Protein AF-A0AAP0KG36-F1 (afdb_monomer_lite)

Structure (mmCIF, N/CA/C/O backbone):
data_AF-A0AAP0KG36-F1
#
_entry.id   AF-A0AAP0KG36-F1
#
loop_
_atom_site.group_PDB
_atom_site.id
_atom_site.type_symbol
_atom_site.label_atom_id
_atom_site.label_alt_id
_atom_site.label_comp_id
_atom_site.label_asym_id
_atom_site.label_entity_id
_atom_site.label_seq_id
_atom_site.pdbx_PDB_ins_code
_atom_site.Cartn_x
_atom_site.Cartn_y
_atom_site.Cartn_z
_atom_site.occupancy
_atom_site.B_iso_or_equiv
_atom_site.auth_seq_id
_atom_site.auth_comp_id
_atom_site.auth_asym_id
_atom_site.auth_atom_id
_atom_site.pdbx_PDB_model_num
ATOM 1 N N . MET A 1 1 ? -9.851 22.672 25.293 1.00 61.94 1 MET A N 1
ATOM 2 C CA . MET A 1 1 ? -9.184 21.378 25.567 1.00 61.94 1 MET A CA 1
ATOM 3 C C . MET A 1 1 ? -9.519 20.198 24.625 1.00 61.94 1 MET A C 1
ATOM 5 O O . MET A 1 1 ? -8.802 19.220 24.731 1.00 61.94 1 MET A O 1
ATOM 9 N N . PRO A 1 2 ? -10.487 20.220 23.676 1.00 71.00 2 PRO A N 1
ATOM 10 C CA . PRO A 1 2 ? -10.697 19.061 22.782 1.00 71.00 2 PRO A CA 1
ATOM 11 C C . PRO A 1 2 ? -9.813 19.044 21.521 1.00 71.00 2 PRO A C 1
ATOM 13 O O . PRO A 1 2 ? -9.434 17.984 21.034 1.00 71.00 2 PRO A O 1
ATOM 16 N N . LYS A 1 3 ? -9.469 20.219 20.981 1.00 75.50 3 LYS A N 1
ATOM 17 C CA . LYS A 1 3 ? -8.841 20.337 19.654 1.00 75.50 3 LYS A CA 1
ATOM 18 C C . LYS A 1 3 ? -7.409 19.795 19.602 1.00 7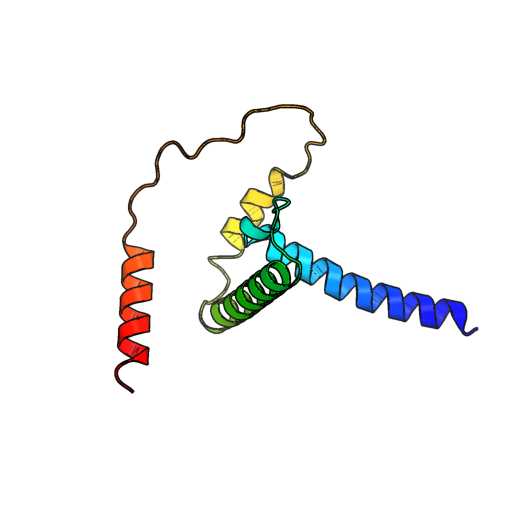5.50 3 LYS A C 1
ATOM 20 O O . LYS A 1 3 ? -7.047 19.132 18.643 1.00 75.50 3 LYS A O 1
ATOM 25 N N . THR A 1 4 ? -6.609 20.032 20.639 1.00 81.56 4 THR A N 1
ATOM 26 C CA . THR A 1 4 ? -5.217 19.556 20.715 1.00 81.56 4 THR A CA 1
ATOM 27 C C . THR A 1 4 ? -5.131 18.037 20.830 1.00 81.56 4 THR A C 1
ATOM 29 O O . THR A 1 4 ? -4.336 17.421 20.131 1.00 81.56 4 THR A O 1
ATOM 32 N N . MET A 1 5 ? -5.992 17.424 21.644 1.00 84.44 5 MET A N 1
ATOM 33 C CA . MET A 1 5 ? -6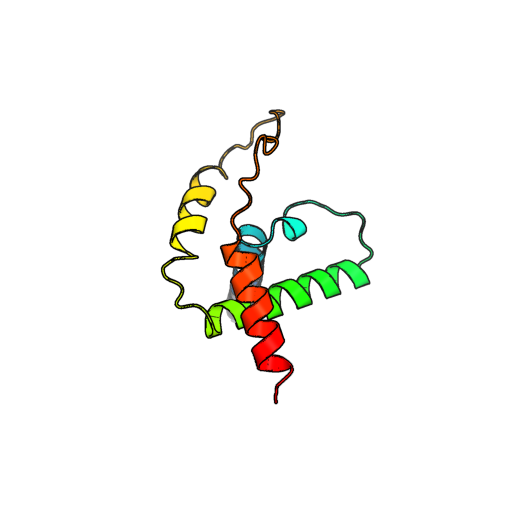.042 15.970 21.812 1.00 84.44 5 MET A CA 1
ATOM 34 C C . MET A 1 5 ? -6.550 15.261 20.548 1.00 84.44 5 MET A C 1
ATOM 36 O O . MET A 1 5 ? -5.958 14.272 20.124 1.00 84.44 5 MET A O 1
ATOM 40 N N . PHE A 1 6 ? -7.587 15.804 19.899 1.00 83.75 6 PHE A N 1
ATOM 41 C CA . PHE A 1 6 ? -8.061 15.304 18.605 1.00 83.75 6 PHE A CA 1
ATOM 42 C C . PHE A 1 6 ? -6.973 15.392 17.528 1.00 83.75 6 PHE A C 1
ATOM 44 O O . PHE A 1 6 ? -6.714 14.414 16.831 1.00 83.75 6 PHE A O 1
ATOM 51 N N . ASN A 1 7 ? -6.294 16.538 17.428 1.00 87.50 7 ASN A N 1
ATOM 52 C CA . ASN A 1 7 ? -5.216 16.735 16.461 1.00 87.50 7 ASN A CA 1
ATOM 53 C C . ASN A 1 7 ? -4.048 15.769 16.699 1.00 87.50 7 ASN A C 1
ATOM 55 O O . ASN A 1 7 ? -3.511 15.228 15.740 1.00 87.50 7 ASN A O 1
ATOM 59 N N . MET A 1 8 ? -3.677 15.529 17.960 1.00 89.00 8 MET A N 1
ATOM 60 C CA . MET A 1 8 ? -2.606 14.596 18.316 1.00 89.00 8 MET A CA 1
ATOM 61 C C . MET A 1 8 ? -2.950 13.156 17.917 1.00 89.00 8 MET A C 1
ATOM 63 O O . MET A 1 8 ? -2.135 12.483 17.290 1.00 89.00 8 MET A O 1
ATOM 67 N N . LEU A 1 9 ? -4.169 12.696 18.217 1.00 86.31 9 LEU A N 1
ATOM 68 C CA . LEU A 1 9 ? -4.623 11.362 17.821 1.00 86.31 9 LEU A CA 1
ATOM 69 C C . LEU A 1 9 ? -4.690 11.220 16.295 1.00 86.31 9 LEU A C 1
ATOM 71 O O . LEU A 1 9 ? -4.246 10.216 15.741 1.00 86.31 9 LEU A O 1
ATOM 75 N N . HIS A 1 10 ? -5.210 12.240 15.610 1.00 84.50 10 HIS A N 1
ATOM 76 C CA . HIS A 1 10 ? -5.285 12.257 14.154 1.00 84.50 10 HIS A CA 1
ATOM 77 C C . HIS A 1 10 ? -3.895 12.208 13.508 1.00 84.50 10 HIS A C 1
ATOM 79 O O . HIS A 1 10 ? -3.676 11.414 12.596 1.00 84.50 10 HIS A O 1
ATOM 85 N N . ALA A 1 11 ? -2.950 13.011 14.002 1.00 89.81 11 ALA A N 1
ATOM 86 C CA . ALA A 1 11 ? -1.573 13.013 13.525 1.00 89.81 11 ALA A CA 1
ATOM 87 C C . ALA A 1 11 ? -0.891 11.656 13.755 1.00 89.81 11 ALA A C 1
ATOM 89 O O . ALA A 1 11 ? -0.243 11.144 12.851 1.00 89.81 11 ALA A O 1
ATOM 90 N N . SER A 1 12 ? -1.096 11.034 14.921 1.00 83.62 12 SER A N 1
ATOM 91 C CA . SER A 1 12 ? -0.565 9.697 15.212 1.00 83.62 12 SER A CA 1
ATOM 92 C C . SER A 1 12 ? -1.107 8.635 14.247 1.00 83.62 12 SER A C 1
ATOM 94 O O . SER A 1 12 ? -0.327 7.863 13.693 1.00 83.62 12 SER A O 1
ATOM 96 N N . ALA A 1 13 ? -2.416 8.633 13.979 1.00 84.81 13 ALA A N 1
ATOM 97 C CA . ALA A 1 13 ? -3.022 7.703 13.027 1.00 84.81 13 ALA A CA 1
ATOM 98 C C . ALA A 1 13 ? -2.515 7.924 11.592 1.00 84.81 13 ALA A C 1
ATOM 100 O O . ALA A 1 13 ? -2.202 6.961 10.893 1.00 84.81 13 ALA A O 1
ATOM 101 N N . ARG A 1 14 ? -2.392 9.187 11.159 1.00 90.81 14 ARG A N 1
ATOM 102 C CA . ARG A 1 14 ? -1.808 9.521 9.853 1.00 90.81 14 ARG A CA 1
ATOM 103 C C . ARG A 1 14 ? -0.367 9.050 9.738 1.00 90.81 14 ARG A C 1
ATOM 105 O O . ARG A 1 14 ? -0.042 8.434 8.735 1.00 90.81 14 ARG A O 1
ATOM 112 N N . ASN A 1 15 ? 0.444 9.275 10.768 1.00 89.75 15 ASN A N 1
ATOM 113 C CA . ASN A 1 15 ? 1.845 8.872 10.777 1.00 89.75 15 ASN A CA 1
ATOM 114 C C . ASN A 1 15 ? 2.003 7.362 10.554 1.00 89.75 15 ASN A C 1
ATOM 116 O O . ASN A 1 15 ? 2.802 6.947 9.727 1.00 89.75 15 ASN A O 1
ATOM 120 N N . VAL A 1 16 ? 1.194 6.534 11.225 1.00 81.69 16 VAL A N 1
ATOM 121 C CA . VAL A 1 16 ? 1.217 5.074 11.015 1.00 81.69 16 VAL A CA 1
ATOM 122 C C . VAL A 1 16 ? 0.890 4.720 9.563 1.00 81.69 16 VAL A C 1
ATOM 124 O O . VAL A 1 16 ? 1.602 3.935 8.944 1.00 81.69 16 VAL A O 1
ATOM 127 N N . ILE A 1 17 ? -0.155 5.327 8.997 1.00 83.50 17 ILE A N 1
ATOM 128 C CA . ILE A 1 17 ? -0.571 5.081 7.610 1.00 83.50 17 ILE A CA 1
ATOM 129 C C . ILE A 1 17 ? 0.512 5.533 6.616 1.00 83.50 17 ILE A C 1
ATOM 131 O O . ILE A 1 17 ? 0.815 4.823 5.658 1.00 83.50 17 ILE A O 1
ATOM 135 N N . GLU A 1 18 ? 1.106 6.702 6.845 1.00 83.62 18 GLU A N 1
ATOM 136 C CA . GLU A 1 18 ? 2.164 7.277 6.013 1.00 83.62 18 GLU A CA 1
ATOM 137 C C . GLU A 1 18 ? 3.438 6.421 6.073 1.00 83.62 18 GLU A C 1
ATOM 139 O O . GLU A 1 18 ? 3.990 6.099 5.020 1.00 83.62 18 GLU A O 1
ATOM 144 N N . CYS A 1 19 ? 3.832 5.936 7.257 1.00 86.56 19 CYS A N 1
ATOM 145 C CA . CYS A 1 19 ? 4.914 4.961 7.414 1.00 86.56 19 CYS A CA 1
ATOM 146 C C . CYS A 1 19 ? 4.635 3.658 6.654 1.00 86.56 19 CYS A C 1
ATOM 148 O O . CYS A 1 19 ? 5.504 3.186 5.923 1.00 86.56 19 CYS A O 1
ATOM 150 N N . CYS A 1 20 ? 3.429 3.089 6.762 1.00 85.44 20 CYS A N 1
ATOM 151 C CA . CYS A 1 20 ? 3.072 1.877 6.018 1.00 85.44 20 CYS A CA 1
ATOM 152 C C . CYS A 1 20 ? 3.193 2.083 4.501 1.00 85.44 20 CYS A C 1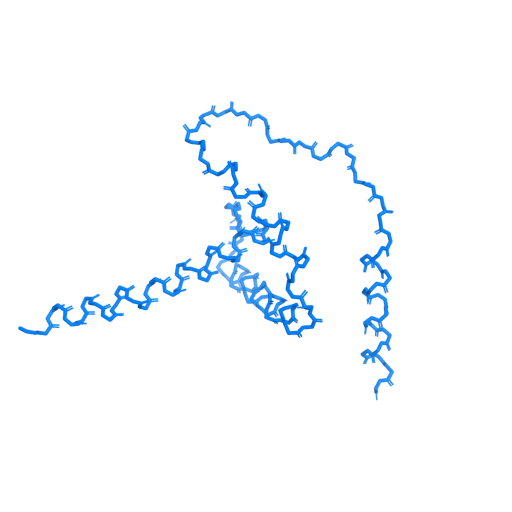
ATOM 154 O O . CYS A 1 20 ? 3.737 1.230 3.801 1.00 85.44 20 CYS A O 1
ATOM 156 N N . PHE A 1 21 ? 2.723 3.220 3.977 1.00 84.88 21 PHE A N 1
ATOM 157 C CA . PHE A 1 21 ? 2.888 3.531 2.558 1.00 84.88 21 PHE A CA 1
ATOM 158 C C . PHE A 1 21 ? 4.347 3.766 2.166 1.00 84.88 21 PHE A C 1
ATOM 160 O O . PHE A 1 21 ? 4.722 3.386 1.059 1.00 84.88 21 PHE A O 1
ATOM 167 N N . GLY A 1 22 ? 5.161 4.352 3.047 1.00 86.56 22 GLY A N 1
ATOM 168 C CA . GLY A 1 22 ? 6.603 4.498 2.850 1.00 86.56 22 GLY A CA 1
ATOM 169 C C . GLY A 1 22 ? 7.292 3.147 2.655 1.00 86.56 22 GLY A C 1
ATOM 170 O O . GLY A 1 22 ? 7.909 2.926 1.616 1.00 86.56 22 GLY A O 1
ATOM 171 N N . LEU A 1 23 ? 7.081 2.210 3.584 1.00 85.88 23 LEU A N 1
ATOM 172 C CA . LEU A 1 23 ? 7.647 0.855 3.518 1.00 85.88 23 LEU A CA 1
ATOM 173 C C . LEU A 1 23 ? 7.209 0.103 2.254 1.00 85.88 23 LEU A C 1
ATOM 175 O O . LEU A 1 23 ? 8.019 -0.512 1.559 1.00 85.88 23 LEU A O 1
ATOM 179 N N . LEU A 1 24 ? 5.919 0.184 1.911 1.00 87.75 24 LEU A N 1
ATOM 180 C CA . LEU A 1 24 ? 5.400 -0.459 0.705 1.00 87.75 24 LEU A CA 1
ATOM 181 C C . LEU A 1 24 ? 5.992 0.150 -0.571 1.00 87.75 24 LEU A C 1
ATOM 183 O O . LEU A 1 24 ? 6.328 -0.592 -1.489 1.00 87.75 24 LEU A O 1
ATOM 187 N N . LYS A 1 25 ? 6.146 1.476 -0.644 1.00 86.94 25 LYS A N 1
ATOM 188 C CA . LYS A 1 25 ? 6.777 2.146 -1.792 1.00 86.94 25 LYS A CA 1
ATOM 189 C C . LYS A 1 25 ? 8.257 1.811 -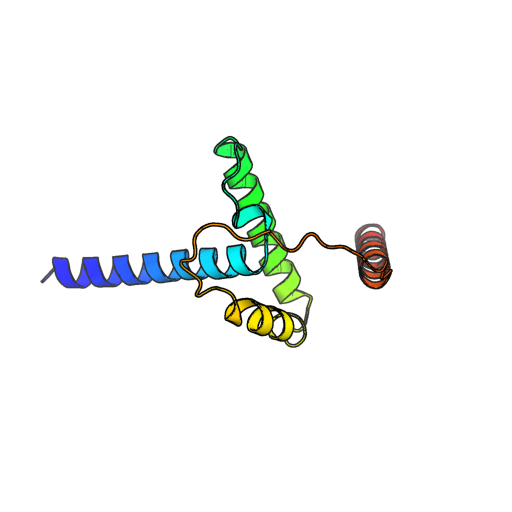1.921 1.00 86.94 25 LYS A C 1
ATOM 191 O O . LYS A 1 25 ? 8.724 1.650 -3.044 1.00 86.94 25 LYS A O 1
ATOM 196 N N . GLN A 1 26 ? 8.969 1.701 -0.803 1.00 85.06 26 GLN A N 1
ATOM 197 C CA . GLN A 1 26 ? 10.383 1.334 -0.789 1.00 85.06 26 GLN A CA 1
ATOM 198 C C . GLN A 1 26 ? 10.587 -0.072 -1.359 1.00 85.06 26 GLN A C 1
ATOM 200 O O . GLN A 1 26 ? 11.437 -0.276 -2.218 1.00 85.06 26 GLN A O 1
ATOM 205 N N . ARG A 1 27 ? 9.749 -1.031 -0.951 1.00 85.31 27 ARG A N 1
ATOM 206 C CA . ARG A 1 27 ? 9.877 -2.431 -1.376 1.00 85.31 27 ARG A CA 1
ATOM 207 C C . ARG A 1 27 ? 9.287 -2.723 -2.756 1.00 85.31 27 ARG A C 1
ATOM 209 O O . ARG A 1 27 ? 9.813 -3.550 -3.498 1.00 85.31 27 ARG A O 1
ATOM 216 N N . TRP A 1 28 ? 8.168 -2.091 -3.107 1.00 87.81 28 TRP A N 1
ATOM 217 C CA . TRP A 1 28 ? 7.392 -2.436 -4.297 1.00 87.81 28 TRP A CA 1
ATOM 218 C C . TRP A 1 28 ? 7.408 -1.297 -5.317 1.00 87.81 28 TRP A C 1
ATOM 220 O O . TRP A 1 28 ? 6.594 -0.373 -5.270 1.00 87.81 28 TRP A O 1
ATOM 230 N N . THR A 1 29 ? 8.284 -1.407 -6.321 1.00 88.25 29 THR A N 1
ATOM 231 C CA . THR A 1 29 ? 8.441 -0.402 -7.390 1.00 88.25 29 THR A CA 1
ATOM 232 C C . THR A 1 29 ? 7.140 -0.058 -8.117 1.00 88.25 29 THR A C 1
ATOM 234 O O . THR A 1 29 ? 6.951 1.088 -8.515 1.00 88.25 29 THR A O 1
ATOM 237 N N . ILE A 1 30 ? 6.200 -1.003 -8.223 1.00 87.25 30 ILE A N 1
ATOM 238 C CA . ILE A 1 30 ? 4.883 -0.774 -8.838 1.00 87.25 30 ILE A CA 1
ATOM 239 C C . ILE A 1 30 ? 4.057 0.321 -8.134 1.00 87.25 30 ILE A C 1
ATOM 241 O O . ILE A 1 30 ? 3.174 0.906 -8.753 1.00 87.25 30 ILE A O 1
ATOM 245 N N . ILE A 1 31 ? 4.347 0.615 -6.861 1.00 88.06 31 ILE A N 1
ATOM 246 C CA . ILE A 1 31 ? 3.665 1.647 -6.063 1.00 88.06 31 ILE A CA 1
ATOM 247 C C . ILE A 1 31 ? 4.359 3.016 -6.204 1.00 88.06 31 ILE A C 1
ATOM 249 O O . ILE A 1 31 ? 3.750 4.049 -5.921 1.00 88.06 31 ILE A O 1
ATOM 253 N N . ARG A 1 32 ? 5.627 3.056 -6.644 1.00 86.00 32 ARG A N 1
ATOM 254 C CA . ARG A 1 32 ? 6.405 4.304 -6.762 1.00 86.00 32 ARG A CA 1
ATOM 255 C C . ARG A 1 32 ? 5.940 5.173 -7.925 1.00 86.00 32 ARG A C 1
ATOM 257 O O . ARG A 1 32 ? 5.868 6.391 -7.782 1.00 86.00 32 ARG A O 1
ATOM 264 N N . SER A 1 33 ? 5.612 4.562 -9.060 1.00 81.19 33 SER A N 1
ATOM 265 C CA . SER A 1 33 ? 5.242 5.303 -10.265 1.00 81.19 33 SER A CA 1
ATOM 266 C C . SER A 1 33 ? 3.733 5.555 -10.347 1.00 81.19 33 SER A C 1
ATOM 268 O O . SER A 1 33 ? 2.938 4.639 -10.106 1.00 81.19 33 SER A O 1
ATOM 270 N N . PRO A 1 34 ? 3.307 6.766 -10.747 1.00 73.88 34 PRO A N 1
ATOM 271 C CA . PRO A 1 34 ? 1.915 7.014 -11.078 1.00 73.88 34 PRO A CA 1
ATOM 272 C C . PRO A 1 34 ? 1.511 6.103 -12.237 1.00 73.88 34 PRO A C 1
ATOM 274 O O . PRO A 1 34 ? 2.151 6.059 -13.284 1.00 73.88 34 PRO A O 1
ATOM 277 N N . SER A 1 35 ? 0.445 5.345 -12.026 1.00 76.06 35 SER A N 1
ATOM 278 C CA . SER A 1 35 ? -0.073 4.386 -12.991 1.00 76.06 35 SER A CA 1
ATOM 279 C C . SER A 1 35 ? -1.501 4.755 -13.365 1.00 76.06 35 SER A C 1
ATOM 281 O O . SER A 1 35 ? -2.286 5.208 -12.534 1.00 76.06 35 SER A O 1
ATOM 283 N N . HIS A 1 36 ? -1.867 4.540 -14.628 1.00 87.94 36 HIS A N 1
ATOM 284 C CA . HIS A 1 36 ? -3.218 4.802 -15.137 1.00 87.94 36 HIS A CA 1
ATOM 285 C C . HIS A 1 36 ? -4.207 3.679 -14.775 1.00 87.94 36 HIS A C 1
ATOM 287 O O . HIS A 1 36 ? -5.104 3.342 -15.548 1.00 87.94 36 HIS A O 1
ATOM 293 N N . TYR A 1 37 ? -4.031 3.060 -13.606 1.00 87.50 37 TYR A N 1
ATOM 294 C CA . TYR A 1 37 ? -4.941 2.041 -13.111 1.00 87.50 37 TYR A CA 1
ATOM 295 C C . TYR A 1 37 ? -6.215 2.687 -12.568 1.00 87.50 37 TYR A C 1
ATOM 297 O O . TYR A 1 37 ? -6.199 3.750 -11.949 1.00 87.50 37 TYR A O 1
ATOM 305 N N . SER A 1 38 ? -7.348 2.016 -12.780 1.00 90.94 38 SER A N 1
ATOM 306 C CA . SER A 1 38 ? -8.582 2.394 -12.090 1.00 90.94 38 SER A CA 1
ATOM 307 C C . SER A 1 38 ? -8.403 2.267 -10.575 1.00 90.94 38 SER A C 1
ATOM 309 O O . SER A 1 38 ? -7.650 1.409 -10.113 1.00 90.94 38 SER A O 1
ATOM 311 N N . VAL A 1 39 ? -9.164 3.044 -9.797 1.00 89.44 39 VAL A N 1
ATOM 312 C CA . VAL A 1 39 ? -9.135 2.997 -8.321 1.00 89.44 39 VAL A CA 1
ATOM 313 C C . VAL A 1 39 ? -9.250 1.561 -7.803 1.00 89.44 39 VAL A C 1
ATOM 315 O O . VAL A 1 39 ? -8.487 1.158 -6.933 1.00 89.44 39 VAL A O 1
ATOM 318 N N . LYS A 1 40 ? -10.139 0.758 -8.401 1.00 91.50 40 LYS A N 1
ATOM 319 C CA . LYS A 1 40 ? -10.330 -0.653 -8.041 1.00 91.50 40 LYS A CA 1
ATOM 320 C C . LYS A 1 40 ? -9.048 -1.474 -8.198 1.00 91.50 40 LYS A C 1
ATOM 322 O O . LYS A 1 40 ? -8.730 -2.278 -7.330 1.00 91.50 40 LYS A O 1
ATOM 327 N N . VAL A 1 41 ? -8.328 -1.283 -9.300 1.00 89.25 41 VAL A N 1
ATOM 328 C CA . VAL A 1 41 ? -7.086 -2.014 -9.583 1.00 89.25 41 VAL A CA 1
ATOM 329 C C . VAL A 1 41 ? -5.976 -1.553 -8.643 1.00 89.25 41 VAL A C 1
ATOM 331 O O . VAL A 1 41 ? -5.312 -2.396 -8.051 1.00 89.25 41 VAL A O 1
ATOM 334 N N . THR A 1 42 ? -5.837 -0.247 -8.414 1.00 88.94 42 THR A N 1
ATOM 335 C CA . THR A 1 42 ? -4.872 0.288 -7.444 1.00 88.94 42 THR A CA 1
ATOM 336 C C . THR A 1 42 ? -5.120 -0.268 -6.041 1.00 88.94 42 THR A C 1
ATOM 338 O O . THR A 1 42 ? -4.177 -0.689 -5.380 1.00 88.94 42 THR A O 1
ATOM 341 N N . THR A 1 43 ? -6.377 -0.369 -5.593 1.00 89.69 43 THR A N 1
ATOM 342 C CA . THR A 1 43 ? -6.710 -0.990 -4.298 1.00 89.69 43 THR A CA 1
ATOM 343 C C . THR A 1 43 ? -6.294 -2.460 -4.231 1.00 89.69 43 THR A C 1
ATOM 345 O O . THR A 1 43 ? -5.762 -2.889 -3.211 1.00 89.69 43 THR A O 1
ATOM 348 N N . LEU A 1 44 ? -6.498 -3.229 -5.306 1.00 92.62 44 LEU A N 1
ATOM 349 C CA . LEU A 1 44 ? -6.080 -4.633 -5.362 1.00 92.62 44 LEU A CA 1
ATOM 350 C C . LEU A 1 44 ? -4.556 -4.781 -5.341 1.00 92.62 44 LEU A C 1
ATOM 352 O O . LEU A 1 44 ? -4.051 -5.652 -4.640 1.00 92.62 44 LEU A O 1
ATOM 356 N N . ILE A 1 45 ? -3.833 -3.910 -6.052 1.00 91.12 45 ILE A N 1
ATOM 357 C CA . ILE A 1 45 ? -2.365 -3.868 -6.026 1.00 91.12 45 ILE A CA 1
ATOM 358 C C . ILE A 1 45 ? -1.880 -3.585 -4.602 1.00 91.12 45 ILE A C 1
ATOM 360 O O . ILE A 1 45 ? -1.064 -4.339 -4.081 1.00 91.12 45 ILE A O 1
ATOM 364 N N . MET A 1 46 ? -2.427 -2.559 -3.942 1.00 91.19 46 MET A N 1
ATOM 365 C CA . MET A 1 46 ? -2.062 -2.233 -2.560 1.00 91.19 46 MET A CA 1
ATOM 366 C C . MET A 1 46 ? -2.339 -3.396 -1.605 1.00 91.19 46 MET A C 1
ATOM 368 O O . MET A 1 46 ? -1.493 -3.715 -0.776 1.00 91.19 46 MET A O 1
ATOM 372 N N . LEU A 1 47 ? -3.493 -4.058 -1.735 1.00 91.75 47 LEU A N 1
ATOM 373 C CA . LEU A 1 47 ? -3.836 -5.212 -0.905 1.00 91.75 47 LEU A CA 1
ATOM 374 C C . LEU A 1 47 ? -2.865 -6.377 -1.126 1.00 91.75 47 LEU A C 1
ATOM 376 O O . LEU A 1 47 ? -2.370 -6.942 -0.156 1.00 91.75 47 LEU A O 1
ATOM 380 N N . ALA A 1 48 ? -2.563 -6.707 -2.383 1.00 92.25 48 ALA A N 1
ATOM 381 C CA . ALA A 1 48 ? -1.614 -7.760 -2.720 1.00 92.25 48 ALA A CA 1
ATOM 382 C C . ALA A 1 48 ? -0.217 -7.457 -2.158 1.00 92.25 48 ALA A C 1
ATOM 384 O O . ALA A 1 48 ? 0.377 -8.315 -1.513 1.00 92.25 48 ALA A O 1
ATOM 385 N N . CYS A 1 49 ? 0.282 -6.229 -2.329 1.00 91.31 49 CYS A N 1
ATOM 386 C CA . CYS A 1 49 ? 1.575 -5.806 -1.793 1.00 91.31 49 CYS A CA 1
ATOM 387 C C . CYS A 1 49 ? 1.633 -5.881 -0.261 1.00 91.31 49 CYS A C 1
ATOM 389 O O . CYS A 1 49 ? 2.640 -6.335 0.275 1.00 91.31 49 CYS A O 1
ATOM 391 N N . THR A 1 50 ? 0.569 -5.488 0.447 1.00 89.25 50 THR A N 1
ATOM 392 C CA . THR A 1 50 ? 0.501 -5.600 1.914 1.00 89.25 50 THR A CA 1
ATOM 393 C C . THR A 1 50 ? 0.477 -7.056 2.372 1.00 89.25 50 THR A C 1
ATOM 395 O O . THR A 1 50 ? 1.216 -7.418 3.282 1.00 89.25 50 THR A O 1
ATOM 398 N N . LEU A 1 51 ? -0.333 -7.907 1.735 1.00 89.38 51 LEU A N 1
ATOM 399 C CA . LEU A 1 51 ? -0.404 -9.332 2.070 1.00 89.38 51 LEU A CA 1
ATOM 400 C C . LEU A 1 51 ? 0.937 -10.029 1.832 1.00 89.38 51 LEU A C 1
ATOM 402 O O . LEU A 1 51 ? 1.420 -10.736 2.709 1.00 89.38 51 LEU A O 1
ATOM 406 N N . LEU A 1 52 ? 1.562 -9.778 0.679 1.00 89.31 52 LEU A N 1
ATOM 407 C CA . LEU A 1 52 ? 2.879 -10.319 0.354 1.00 89.31 52 LEU A CA 1
ATOM 408 C C . LEU A 1 52 ? 3.954 -9.807 1.311 1.00 89.31 52 LEU A C 1
ATOM 410 O O . LEU A 1 52 ? 4.824 -10.571 1.706 1.00 89.31 52 LEU A O 1
ATOM 414 N N . HIS A 1 53 ? 3.906 -8.530 1.692 1.00 86.31 53 HIS A N 1
ATOM 415 C CA . HIS A 1 53 ? 4.860 -7.967 2.642 1.00 86.31 53 HIS A CA 1
ATOM 416 C C . HIS A 1 53 ? 4.745 -8.635 4.016 1.00 86.31 53 HIS A C 1
ATOM 418 O O . HIS A 1 53 ? 5.758 -9.050 4.567 1.00 86.31 53 HIS A O 1
ATOM 424 N N . ASN A 1 54 ? 3.523 -8.798 4.528 1.00 85.75 54 ASN A N 1
ATOM 425 C CA . ASN A 1 54 ? 3.289 -9.457 5.813 1.00 85.75 54 ASN A CA 1
ATOM 426 C C . ASN A 1 54 ? 3.719 -10.926 5.777 1.00 85.75 54 ASN A C 1
ATOM 428 O O . ASN A 1 54 ? 4.415 -11.378 6.675 1.00 85.75 54 ASN A O 1
ATOM 432 N N . PHE A 1 55 ? 3.362 -11.642 4.711 1.00 85.44 55 PHE A N 1
ATOM 433 C CA . PHE A 1 5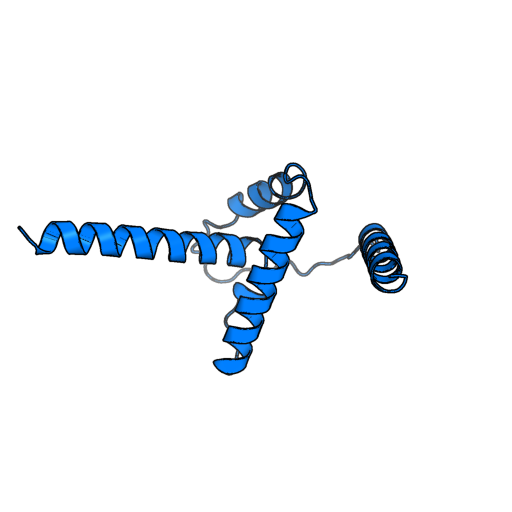5 ? 3.743 -13.038 4.530 1.00 85.44 55 PHE A CA 1
ATOM 434 C C . PHE A 1 55 ? 5.265 -13.217 4.479 1.00 85.44 55 PHE A C 1
ATOM 436 O O . PHE A 1 55 ? 5.819 -14.053 5.181 1.00 85.44 55 PHE A O 1
ATOM 443 N N . LEU A 1 56 ? 5.966 -12.395 3.689 1.00 82.50 56 LEU A N 1
ATOM 444 C CA . LEU A 1 56 ? 7.426 -12.465 3.607 1.00 82.50 56 LEU A CA 1
ATOM 445 C C . LEU A 1 56 ? 8.093 -12.101 4.935 1.00 82.50 56 LEU A C 1
ATOM 447 O O . LEU A 1 56 ? 9.135 -12.663 5.238 1.00 82.50 56 LEU A O 1
ATOM 451 N N . LYS A 1 57 ? 7.498 -11.205 5.727 1.00 79.06 57 LYS A N 1
ATOM 452 C CA . LYS A 1 57 ? 7.991 -10.867 7.065 1.00 79.06 57 LYS A CA 1
ATOM 453 C C . LYS A 1 57 ? 7.845 -12.021 8.063 1.00 79.06 57 LYS A C 1
ATOM 455 O O . LYS A 1 57 ? 8.663 -12.163 8.963 1.00 79.06 57 LYS A O 1
ATOM 460 N N . GLU A 1 58 ? 6.787 -12.816 7.937 1.00 79.50 58 GLU A N 1
ATOM 461 C CA . GLU A 1 58 ? 6.559 -13.979 8.802 1.00 79.50 58 GLU A CA 1
ATOM 462 C C . GLU A 1 58 ? 7.451 -15.167 8.408 1.00 79.50 58 GLU A C 1
ATOM 464 O O . GLU A 1 58 ? 7.981 -15.852 9.279 1.00 79.50 58 GLU A O 1
ATOM 469 N N . GLU A 1 59 ? 7.659 -15.379 7.107 1.00 77.00 59 GLU A N 1
ATOM 470 C CA . GLU A 1 59 ? 8.388 -16.540 6.577 1.00 77.00 59 GLU A CA 1
ATOM 471 C C . GLU A 1 59 ? 9.900 -16.314 6.403 1.00 77.00 59 GLU A C 1
ATOM 473 O O . GLU A 1 59 ? 10.671 -17.275 6.364 1.00 77.00 59 GLU A O 1
ATOM 478 N N . MET A 1 60 ? 10.360 -15.065 6.278 1.00 66.50 60 MET A N 1
ATOM 479 C CA . MET A 1 60 ? 11.779 -14.734 6.117 1.00 66.50 60 MET A CA 1
ATOM 480 C C . MET A 1 60 ? 12.301 -14.030 7.374 1.00 66.50 60 MET A C 1
ATOM 482 O O . MET A 1 60 ? 11.771 -13.005 7.785 1.00 66.50 60 MET A O 1
ATOM 486 N N . PHE A 1 61 ? 13.375 -14.558 7.972 1.00 61.00 61 PHE A N 1
ATOM 487 C CA . PHE A 1 61 ? 14.138 -13.836 8.996 1.00 61.00 61 PHE A CA 1
ATOM 488 C C . PHE A 1 61 ? 14.754 -12.583 8.337 1.00 61.00 61 PHE A C 1
ATOM 490 O O . PHE A 1 61 ? 15.585 -12.704 7.436 1.00 61.00 61 PHE A O 1
ATOM 497 N N . ASP A 1 62 ? 14.281 -11.405 8.755 1.00 58.22 62 ASP A N 1
ATOM 498 C CA . ASP A 1 62 ? 14.365 -10.092 8.077 1.00 58.22 62 ASP A CA 1
ATOM 499 C C . ASP A 1 62 ? 15.787 -9.583 7.740 1.00 58.22 62 ASP A C 1
ATOM 501 O O . ASP A 1 62 ? 15.946 -8.720 6.876 1.00 58.22 62 ASP A O 1
ATOM 505 N N . ASP A 1 63 ? 16.840 -10.137 8.350 1.00 56.88 63 ASP A N 1
ATOM 506 C CA . ASP A 1 63 ? 18.197 -9.558 8.319 1.00 56.88 63 ASP A CA 1
ATOM 507 C C . ASP A 1 63 ? 18.818 -9.432 6.911 1.00 56.88 63 ASP A C 1
ATOM 509 O O . ASP A 1 63 ? 19.676 -8.580 6.686 1.00 56.88 63 ASP A O 1
ATOM 513 N N . LEU A 1 64 ? 18.406 -10.256 5.940 1.00 55.09 64 LEU A N 1
ATOM 514 C CA . LEU A 1 64 ? 18.933 -10.192 4.565 1.00 55.09 64 LEU A CA 1
ATOM 515 C C . LEU A 1 64 ? 18.144 -9.263 3.636 1.00 55.09 64 LEU A C 1
ATOM 517 O O . LEU A 1 64 ? 18.656 -8.875 2.586 1.00 55.09 64 LEU A O 1
ATOM 521 N N . LEU A 1 65 ? 16.899 -8.941 3.985 1.00 55.38 65 LEU A N 1
ATOM 522 C CA . LEU A 1 65 ? 16.025 -8.127 3.148 1.00 55.38 65 LEU A CA 1
ATOM 523 C C . LEU A 1 65 ? 16.192 -6.650 3.491 1.00 55.38 65 LEU A C 1
ATOM 525 O O . LEU A 1 65 ? 16.474 -5.867 2.589 1.00 55.38 65 LEU A O 1
ATOM 529 N N . ASP A 1 66 ? 16.120 -6.283 4.770 1.00 56.59 66 ASP A N 1
ATOM 530 C CA . ASP A 1 66 ? 16.249 -4.887 5.211 1.00 56.59 66 ASP A CA 1
ATOM 531 C C . ASP A 1 66 ? 17.627 -4.285 4.880 1.00 56.59 66 ASP A C 1
ATOM 533 O O . ASP A 1 66 ? 17.706 -3.147 4.414 1.00 56.59 66 ASP A O 1
ATOM 537 N N . ALA A 1 67 ? 18.702 -5.078 4.972 1.00 54.84 67 ALA A N 1
ATOM 538 C CA . ALA A 1 67 ? 20.061 -4.645 4.631 1.00 54.84 67 ALA A CA 1
ATOM 539 C C . ALA A 1 67 ? 20.233 -4.240 3.152 1.00 54.84 67 ALA A C 1
ATOM 541 O O . ALA A 1 67 ? 21.050 -3.377 2.832 1.00 54.84 67 ALA A O 1
ATOM 542 N N . HIS A 1 68 ? 19.460 -4.835 2.236 1.00 54.38 68 HIS A N 1
ATOM 543 C CA . HIS A 1 68 ? 19.460 -4.438 0.826 1.00 54.38 68 HIS A CA 1
ATOM 544 C C . HIS A 1 68 ? 18.635 -3.167 0.575 1.00 54.38 68 HIS A C 1
ATOM 546 O O . HIS A 1 68 ? 18.944 -2.422 -0.350 1.00 54.38 68 HIS A O 1
ATOM 552 N N . PHE A 1 69 ? 17.619 -2.890 1.398 1.00 52.72 69 PHE A N 1
ATOM 553 C CA . PHE A 1 69 ? 16.741 -1.726 1.233 1.00 52.72 69 PHE A CA 1
ATOM 554 C C . PHE A 1 69 ? 17.282 -0.443 1.881 1.00 52.72 69 PHE A C 1
ATOM 556 O O . PHE A 1 69 ? 16.904 0.645 1.446 1.00 52.72 69 PHE A O 1
ATOM 563 N N . GLU A 1 70 ? 18.162 -0.541 2.885 1.00 52.38 70 GLU A N 1
ATOM 564 C CA . GLU A 1 70 ? 18.888 0.614 3.441 1.00 52.38 70 GLU A CA 1
ATOM 565 C C . GLU A 1 70 ? 19.919 1.190 2.454 1.00 52.38 70 GLU A C 1
ATOM 567 O O . GLU A 1 70 ? 20.146 2.398 2.443 1.00 52.38 70 GLU A O 1
ATOM 572 N N . SER A 1 71 ? 20.487 0.347 1.582 1.00 50.84 71 SER A N 1
ATOM 573 C CA . SER A 1 71 ? 21.400 0.757 0.503 1.00 50.84 71 SER A CA 1
ATOM 574 C C . SER A 1 71 ? 20.719 1.695 -0.504 1.00 50.84 71 SER A C 1
ATOM 576 O O . SER A 1 71 ? 21.277 2.728 -0.855 1.00 50.84 71 SER A O 1
ATOM 578 N N . ASP A 1 72 ? 19.489 1.379 -0.920 1.00 49.56 72 ASP A N 1
ATOM 579 C CA . ASP A 1 72 ? 18.746 2.147 -1.936 1.00 49.56 72 ASP A CA 1
ATOM 580 C C . ASP A 1 72 ? 18.094 3.432 -1.379 1.00 49.56 72 ASP A C 1
ATOM 582 O O . ASP A 1 72 ? 17.596 4.267 -2.135 1.00 49.56 72 ASP A O 1
ATOM 586 N N . ALA A 1 73 ? 18.066 3.609 -0.053 1.00 52.56 73 ALA A N 1
ATOM 587 C CA . ALA A 1 73 ? 17.539 4.816 0.589 1.00 52.56 73 ALA A CA 1
ATOM 588 C C . ALA A 1 73 ? 18.513 6.010 0.527 1.00 52.56 73 ALA A C 1
ATOM 590 O O . ALA A 1 73 ? 18.112 7.130 0.843 1.00 52.56 73 ALA A O 1
ATOM 591 N N . GLN A 1 74 ? 19.771 5.792 0.119 1.00 47.34 74 GLN A N 1
ATOM 592 C CA . GLN A 1 74 ? 20.772 6.856 -0.030 1.00 47.34 74 GLN A CA 1
ATOM 593 C C . GLN A 1 74 ? 20.622 7.675 -1.324 1.00 47.34 74 GLN A C 1
ATOM 595 O O . GLN A 1 74 ? 21.180 8.765 -1.395 1.00 47.34 74 GLN A O 1
ATOM 600 N N . ASP A 1 75 ? 19.805 7.222 -2.283 1.00 47.16 75 ASP A N 1
ATOM 601 C CA . ASP A 1 75 ? 19.632 7.876 -3.593 1.00 47.16 75 ASP A CA 1
ATOM 602 C C . ASP A 1 75 ? 18.312 8.666 -3.728 1.00 47.16 75 ASP A C 1
ATOM 604 O O . ASP A 1 75 ? 17.931 9.081 -4.821 1.00 47.16 75 ASP A O 1
ATOM 608 N N . ALA A 1 76 ? 17.570 8.870 -2.633 1.00 48.47 76 ALA A N 1
ATOM 609 C CA . ALA A 1 76 ? 16.249 9.514 -2.663 1.00 48.47 76 ALA A CA 1
ATOM 610 C C . ALA A 1 76 ? 16.253 11.026 -2.355 1.00 48.47 76 ALA A C 1
ATOM 612 O O . ALA A 1 76 ? 15.176 11.601 -2.198 1.00 48.47 76 ALA A O 1
ATOM 613 N N . ASP A 1 77 ? 17.426 11.664 -2.278 1.00 45.41 77 ASP A N 1
ATOM 614 C CA . ASP A 1 77 ? 17.566 13.119 -2.106 1.00 45.41 77 ASP A CA 1
ATOM 615 C C . ASP A 1 77 ? 18.177 13.745 -3.373 1.00 45.41 77 ASP A C 1
ATOM 617 O O . ASP A 1 77 ? 19.296 14.247 -3.369 1.00 45.41 77 ASP A O 1
ATOM 621 N N . ASP A 1 78 ? 17.452 13.672 -4.491 1.00 40.75 78 ASP A N 1
ATOM 622 C CA . ASP A 1 78 ? 17.721 14.512 -5.664 1.00 40.75 78 ASP A CA 1
ATOM 623 C C . ASP A 1 78 ? 16.398 15.090 -6.183 1.00 40.75 78 ASP A C 1
ATOM 625 O O . ASP A 1 78 ? 15.676 14.496 -6.986 1.00 40.75 78 ASP A O 1
ATOM 629 N N . ASP A 1 79 ? 16.062 16.277 -5.673 1.00 51.28 79 ASP A N 1
ATOM 630 C CA . ASP A 1 79 ? 15.189 17.242 -6.347 1.00 51.28 79 ASP A CA 1
ATOM 631 C C . ASP A 1 79 ? 15.952 17.764 -7.587 1.00 51.28 79 ASP A C 1
ATOM 633 O O . ASP A 1 79 ? 16.474 18.882 -7.613 1.00 51.28 79 ASP A O 1
ATOM 637 N N . GLY A 1 80 ? 16.069 16.911 -8.608 1.00 38.94 80 GLY A N 1
ATOM 638 C CA . GLY A 1 80 ? 16.869 17.139 -9.808 1.00 38.94 80 GLY A CA 1
ATOM 639 C C . GLY A 1 80 ? 16.110 16.787 -11.084 1.00 38.94 80 GLY A C 1
ATOM 640 O O . GLY A 1 80 ? 15.800 15.637 -11.380 1.00 38.94 80 GLY A O 1
ATOM 641 N N . ASP A 1 81 ? 15.797 17.824 -11.852 1.00 47.31 81 ASP A N 1
ATOM 642 C CA . ASP A 1 81 ? 15.300 17.780 -13.225 1.00 47.31 81 ASP A CA 1
ATOM 643 C C . ASP A 1 81 ? 16.165 16.879 -14.138 1.00 47.31 81 ASP A C 1
ATOM 645 O O . ASP A 1 81 ? 17.363 17.101 -14.284 1.00 47.31 81 ASP A O 1
ATOM 649 N N . GLY A 1 82 ? 15.529 15.893 -14.784 1.00 50.31 82 GLY A N 1
ATOM 650 C CA . GLY A 1 82 ? 15.991 15.244 -16.018 1.00 50.31 82 GLY A CA 1
ATOM 651 C C . GLY A 1 82 ? 17.329 14.489 -15.983 1.00 50.31 82 GLY A C 1
ATOM 652 O O . GLY A 1 82 ? 18.348 15.005 -16.431 1.00 50.31 82 GLY A O 1
ATOM 653 N N . GLY A 1 83 ? 17.303 13.200 -15.635 1.00 39.66 83 GLY A N 1
ATOM 654 C CA . GLY A 1 83 ? 18.443 12.294 -15.813 1.00 39.66 83 GLY A CA 1
ATOM 655 C C . GLY A 1 83 ? 17.997 10.843 -15.967 1.00 39.66 83 GLY A C 1
ATOM 656 O O . GLY A 1 83 ? 17.070 10.398 -15.304 1.00 39.66 83 GLY A O 1
ATOM 657 N N . GLU A 1 84 ? 18.597 10.128 -16.909 1.00 51.03 84 GLU A N 1
ATOM 658 C CA . GLU A 1 84 ? 18.172 8.824 -17.417 1.00 51.03 84 GLU A CA 1
ATOM 659 C C . GLU A 1 84 ? 18.014 7.771 -16.311 1.00 51.03 84 GLU A C 1
ATOM 661 O O . GLU A 1 84 ? 18.963 7.429 -15.613 1.00 51.03 84 GLU A O 1
ATOM 666 N N . GLN A 1 85 ? 16.805 7.214 -16.192 1.00 58.03 85 GLN A N 1
ATOM 667 C CA . GLN A 1 85 ? 16.539 6.025 -15.388 1.00 58.03 85 GLN A CA 1
ATOM 668 C C . GLN A 1 85 ? 17.553 4.941 -15.775 1.00 58.03 85 GLN A C 1
ATOM 670 O O . GLN A 1 85 ? 17.518 4.484 -16.921 1.00 58.03 85 GLN A O 1
ATOM 675 N N . GLU A 1 86 ? 18.436 4.535 -14.853 1.00 56.44 86 GLU A N 1
ATOM 676 C CA . GLU A 1 86 ? 19.370 3.430 -15.079 1.00 56.44 86 GLU A CA 1
ATOM 677 C C . GLU A 1 86 ? 18.587 2.205 -15.555 1.00 56.44 86 GLU A C 1
ATOM 679 O O . GLU A 1 86 ? 17.892 1.503 -14.815 1.00 56.44 86 GLU A O 1
ATOM 684 N N . ARG A 1 87 ? 18.638 1.986 -16.866 1.00 60.56 87 ARG A N 1
ATOM 685 C CA . ARG A 1 87 ? 17.971 0.872 -17.508 1.00 60.56 87 ARG A CA 1
ATOM 686 C C . ARG A 1 87 ? 18.794 -0.348 -17.157 1.00 60.56 87 ARG A C 1
ATOM 688 O O . ARG A 1 87 ? 19.926 -0.449 -17.615 1.00 60.56 87 ARG A O 1
ATOM 695 N N . ILE A 1 88 ? 18.221 -1.265 -16.381 1.00 60.53 88 ILE A N 1
ATOM 696 C CA . ILE A 1 88 ? 18.824 -2.565 -16.059 1.00 60.53 88 ILE A CA 1
ATOM 697 C C . ILE A 1 88 ? 19.412 -3.164 -17.347 1.00 60.53 88 ILE A C 1
ATOM 699 O O . ILE A 1 88 ? 18.676 -3.570 -18.249 1.00 60.53 88 ILE A O 1
ATOM 703 N N . THR A 1 89 ? 20.742 -3.157 -17.462 1.00 65.88 89 THR A N 1
ATOM 704 C CA . THR A 1 89 ? 21.457 -3.567 -18.683 1.00 65.88 89 THR A CA 1
ATOM 705 C C . THR A 1 89 ? 21.700 -5.069 -18.718 1.00 65.88 89 THR A C 1
ATOM 707 O O . THR A 1 89 ? 21.865 -5.646 -19.792 1.00 65.88 89 THR A O 1
ATOM 710 N N . ASN A 1 90 ? 21.681 -5.717 -17.553 1.00 54.94 90 ASN A N 1
ATOM 711 C CA . ASN A 1 90 ? 21.831 -7.152 -17.424 1.00 54.94 90 ASN A CA 1
ATOM 712 C C . ASN A 1 90 ? 21.085 -7.660 -16.183 1.00 54.94 90 ASN A C 1
ATOM 714 O O . ASN A 1 90 ? 21.363 -7.231 -15.066 1.00 54.94 90 ASN A O 1
ATOM 718 N N . VAL A 1 91 ? 20.156 -8.595 -16.385 1.00 63.00 91 VAL A N 1
ATOM 719 C CA . VAL A 1 91 ? 19.576 -9.411 -15.313 1.00 63.00 91 VAL A CA 1
ATOM 720 C C . VAL A 1 91 ? 20.288 -10.753 -15.366 1.00 63.00 91 VAL A C 1
ATOM 722 O O . VAL A 1 91 ? 20.062 -11.538 -16.287 1.00 63.00 91 VAL A O 1
ATOM 725 N N . SER A 1 92 ? 21.148 -11.027 -14.385 1.00 55.41 92 SER A N 1
ATOM 726 C CA . SER A 1 92 ? 21.722 -12.364 -14.250 1.00 55.41 92 SER A CA 1
ATOM 727 C C . SER A 1 92 ? 20.607 -13.337 -13.844 1.00 55.41 92 SER A C 1
ATOM 729 O O . SER A 1 92 ? 19.906 -13.068 -12.861 1.00 55.41 92 SER A O 1
ATOM 731 N N . PRO A 1 93 ? 20.389 -14.446 -14.571 1.00 52.53 93 PRO A N 1
ATOM 732 C CA . PRO A 1 93 ? 19.365 -15.413 -14.214 1.00 52.53 93 PRO A CA 1
ATOM 733 C C . PRO A 1 93 ? 19.812 -16.191 -12.973 1.00 52.53 93 PRO A C 1
ATOM 735 O O . PRO A 1 93 ? 20.463 -17.230 -13.061 1.00 52.53 93 PRO A O 1
ATOM 738 N N . THR A 1 94 ? 19.450 -15.692 -11.795 1.00 67.81 94 THR A N 1
ATOM 739 C CA . THR A 1 94 ? 19.610 -16.428 -10.542 1.00 67.81 94 THR A CA 1
ATOM 740 C C . THR A 1 94 ? 18.383 -17.307 -10.341 1.00 67.81 94 THR A C 1
ATOM 742 O O . THR A 1 94 ? 17.269 -16.821 -10.157 1.00 67.81 94 THR A O 1
ATOM 745 N N . ASN A 1 95 ? 18.576 -18.624 -10.358 1.00 76.38 95 ASN A N 1
ATOM 746 C CA . ASN A 1 95 ? 17.491 -19.589 -10.181 1.00 76.38 95 ASN A CA 1
ATOM 747 C C . ASN A 1 95 ? 17.024 -19.733 -8.720 1.00 76.38 95 ASN A C 1
ATOM 749 O O . ASN A 1 95 ? 16.105 -20.509 -8.476 1.00 76.38 95 ASN A O 1
ATOM 753 N N . MET A 1 96 ? 17.620 -19.007 -7.762 1.00 69.44 96 MET A N 1
ATOM 754 C CA . MET A 1 96 ? 17.266 -19.102 -6.337 1.00 69.44 96 MET A CA 1
ATOM 755 C C . MET A 1 96 ? 15.798 -18.753 -6.084 1.00 69.44 96 MET A C 1
ATOM 757 O O . MET A 1 96 ? 15.106 -19.498 -5.395 1.00 69.44 96 MET A O 1
ATOM 761 N N . TRP A 1 97 ? 15.303 -17.674 -6.698 1.00 63.94 97 TRP A N 1
ATOM 762 C CA . TRP A 1 97 ? 13.897 -17.282 -6.577 1.00 63.94 97 TRP A CA 1
ATOM 763 C C . TRP A 1 97 ? 12.967 -18.333 -7.192 1.00 63.94 97 TRP A C 1
ATOM 765 O O . TRP A 1 97 ? 12.017 -18.775 -6.556 1.00 63.94 97 TRP A O 1
ATOM 775 N N . THR A 1 98 ? 13.290 -18.819 -8.393 1.00 73.00 98 THR A N 1
ATOM 776 C CA . THR A 1 98 ? 12.521 -19.879 -9.062 1.00 73.00 98 THR A CA 1
ATOM 777 C C . THR A 1 98 ? 12.504 -21.178 -8.253 1.00 73.00 98 THR A C 1
ATOM 779 O O . THR A 1 98 ? 11.461 -21.816 -8.140 1.00 73.00 98 THR A O 1
ATOM 782 N N . ALA A 1 99 ? 13.636 -21.574 -7.668 1.00 75.44 99 ALA A N 1
ATOM 783 C CA . ALA A 1 99 ? 13.744 -22.765 -6.832 1.00 75.44 99 ALA A CA 1
ATOM 784 C C . ALA A 1 99 ? 12.908 -22.635 -5.551 1.00 75.44 99 ALA A C 1
ATOM 786 O O . ALA A 1 99 ? 12.192 -23.570 -5.198 1.00 75.44 99 ALA A O 1
ATOM 787 N N . PHE A 1 100 ? 12.939 -21.465 -4.907 1.00 70.88 100 PHE A N 1
ATOM 788 C CA . PHE A 1 100 ? 12.113 -21.164 -3.741 1.00 70.88 100 PHE A CA 1
ATOM 789 C C . PHE A 1 100 ? 10.616 -21.189 -4.078 1.00 70.88 100 PHE A C 1
ATOM 791 O O . PHE A 1 100 ? 9.852 -21.890 -3.416 1.00 70.88 100 PHE A O 1
ATOM 798 N N . CYS A 1 101 ? 10.195 -20.510 -5.151 1.00 69.81 101 CYS A N 1
ATOM 799 C CA . CYS A 1 101 ? 8.800 -20.518 -5.593 1.00 69.81 101 CYS A CA 1
ATOM 800 C C . CYS A 1 101 ? 8.309 -21.931 -5.939 1.00 69.81 101 CYS A C 1
ATOM 802 O O . CYS A 1 101 ? 7.192 -22.290 -5.575 1.00 69.81 101 CYS A O 1
ATOM 804 N N . ASN A 1 102 ? 9.137 -22.748 -6.599 1.00 76.69 102 ASN A N 1
ATOM 805 C CA . ASN A 1 102 ? 8.794 -24.135 -6.921 1.00 76.69 102 ASN A CA 1
ATOM 806 C C . ASN A 1 102 ? 8.690 -25.010 -5.666 1.00 76.69 102 ASN A C 1
ATOM 808 O O . ASN A 1 102 ? 7.762 -25.812 -5.560 1.00 76.69 102 ASN A O 1
ATOM 812 N N . HIS A 1 103 ? 9.611 -24.853 -4.712 1.00 74.19 103 HIS A N 1
ATOM 813 C CA . HIS A 1 103 ? 9.547 -25.55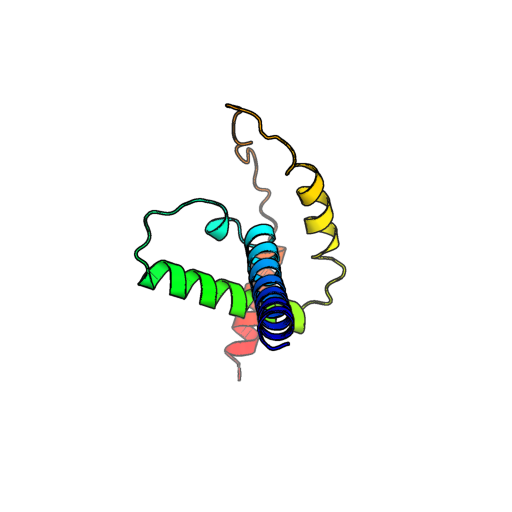1 -3.430 1.00 74.19 103 HIS A CA 1
ATOM 814 C C . HIS A 1 103 ? 8.262 -25.195 -2.677 1.00 74.19 103 HIS A C 1
ATOM 816 O O . HIS A 1 103 ? 7.523 -26.086 -2.269 1.00 74.19 103 HIS A O 1
ATOM 822 N N . PHE A 1 104 ? 7.952 -23.902 -2.572 1.00 66.00 104 PHE A N 1
ATOM 823 C CA . PHE A 1 104 ? 6.742 -23.419 -1.915 1.00 66.00 104 PHE A CA 1
ATOM 824 C C . PHE A 1 104 ? 5.466 -23.929 -2.601 1.00 66.00 104 PHE A C 1
ATOM 826 O O . PHE A 1 104 ? 4.586 -24.470 -1.940 1.00 66.00 104 PHE A O 1
ATOM 833 N N . ALA A 1 105 ? 5.385 -23.851 -3.933 1.00 68.69 105 ALA A N 1
ATOM 834 C CA . ALA A 1 105 ? 4.248 -24.377 -4.691 1.00 68.69 105 ALA A CA 1
ATOM 835 C C . ALA A 1 105 ? 4.065 -25.892 -4.496 1.00 68.69 105 ALA A C 1
ATOM 837 O O . ALA A 1 105 ? 2.940 -26.374 -4.400 1.00 68.69 105 ALA A O 1
ATOM 838 N N . THR A 1 106 ? 5.169 -26.637 -4.395 1.00 74.06 106 THR A N 1
ATOM 839 C CA . THR A 1 106 ? 5.143 -28.079 -4.118 1.00 74.06 106 THR A CA 1
ATOM 840 C C . THR A 1 106 ? 4.689 -28.366 -2.687 1.00 74.06 106 THR A C 1
ATOM 842 O O . THR A 1 106 ? 3.948 -29.320 -2.473 1.00 74.06 106 THR A O 1
ATOM 845 N N . ALA A 1 107 ? 5.099 -27.552 -1.713 1.00 70.69 107 ALA A N 1
ATOM 846 C CA . ALA A 1 107 ? 4.677 -27.691 -0.322 1.00 70.69 107 ALA A CA 1
ATOM 847 C C . ALA A 1 107 ? 3.169 -27.435 -0.155 1.00 70.69 107 ALA A C 1
ATOM 849 O O . ALA A 1 107 ? 2.492 -28.229 0.482 1.00 70.69 107 ALA A O 1
ATOM 850 N N . VAL A 1 108 ? 2.635 -26.396 -0.804 1.00 68.56 108 VAL A N 1
ATOM 851 C CA . VAL A 1 108 ? 1.204 -26.043 -0.757 1.00 68.56 108 VAL A CA 1
ATOM 852 C C . VAL A 1 108 ? 0.316 -27.059 -1.491 1.00 68.56 108 VAL A C 1
ATOM 854 O O . VAL A 1 108 ? -0.835 -27.249 -1.119 1.00 68.56 108 VAL A O 1
ATOM 857 N N . TRP A 1 109 ? 0.815 -27.704 -2.550 1.00 67.81 109 TRP A N 1
ATOM 858 C CA . TRP A 1 109 ? 0.026 -28.649 -3.359 1.00 67.81 109 TRP A CA 1
ATOM 859 C C . TRP A 1 109 ? -0.014 -30.080 -2.796 1.00 67.81 109 TRP A C 1
ATOM 861 O O . TRP A 1 109 ? -0.834 -30.883 -3.233 1.00 67.81 109 TRP A O 1
ATOM 871 N N . ASN A 1 110 ? 0.888 -30.424 -1.874 1.00 68.31 110 ASN A N 1
ATOM 872 C CA . ASN A 1 110 ? 0.981 -31.768 -1.289 1.00 68.31 110 ASN A CA 1
ATOM 873 C C . ASN A 1 110 ? 0.374 -31.873 0.127 1.00 68.31 110 ASN A C 1
ATOM 875 O O . ASN A 1 110 ? 0.632 -32.864 0.814 1.00 68.31 110 ASN A O 1
ATOM 879 N N . GLU A 1 111 ? -0.430 -30.889 0.542 1.00 46.44 111 GLU A N 1
ATOM 880 C CA . GLU A 1 111 ? -1.436 -31.022 1.615 1.00 46.44 111 GLU A CA 1
ATOM 881 C C . GLU A 1 111 ? -2.791 -31.474 1.047 1.00 46.44 111 GLU A C 1
ATOM 883 O O . GLU A 1 111 ? -3.486 -32.249 1.745 1.00 46.44 111 GLU A O 1
#

Radius of gyration: 18.87 Å; chains: 1; bounding box: 32×53×44 Å

Foldseek 3Di:
DPPVVVVVVVVVVVVVVVVVLVVLVLVPVVSVDDDPDDPVVVVVVSVVSVVVVVVCVVVDPCPVPVVVSVVVVVPPPDPDPDDDDPDCPDDDPDCPVVVVVVVVVVVVVVD

Sequence (111 aa):
MPKTMFNMLHASARNVIECCFGLLKQRWTIIRSPSHYSVKVTTLIMLACTLLHNFLKEEMFDDLLDAHFESDAQDADDDGDGGEQERITNVSPTNMWTAFCNHFATAVWNE

Organism: NCBI:txid152371

InterPro domains:
  IPR027806 Harbinger transposase-derived nuclease domain [PF13359] (5-54)

pLDDT: mean 73.02, std 15.53, range [38.94, 92.62]

Secondary structure (DSSP, 8-state):
-HHHHHHHHHHHHHHHHHHHHHHHHHH-HHHHS-----HHHHHHHHHHHHHHHHHHHHHS-THHHHHHHHHGGGG-----S-------------THHHHHHHHHHHHHHT-